Protein AF-A0A9Q3HRZ5-F1 (afdb_monomer_lite)

Secondary structure (DSSP, 8-state):
-EEEETTEEEE----TT-SS----HHHHHHHSTTGGGGPEE---PEEEETTEEEE--EE-----B-PPP-

Structure (mmCIF, N/CA/C/O backbone):
data_AF-A0A9Q3HRZ5-F1
#
_entry.id   AF-A0A9Q3HRZ5-F1
#
loop_
_atom_site.group_PDB
_atom_site.id
_atom_site.type_symbol
_atom_site.label_atom_id
_atom_site.label_alt_id
_atom_site.label_comp_id
_atom_site.label_asym_id
_atom_site.label_entity_id
_atom_site.label_seq_id
_atom_site.pdbx_PDB_ins_code
_atom_site.Cartn_x
_atom_site.Cartn_y
_atom_site.Cartn_z
_atom_site.occupancy
_atom_site.B_iso_or_equiv
_atom_site.auth_seq_id
_atom_site.auth_comp_id
_atom_site.auth_asym_id
_atom_site.auth_atom_id
_atom_site.pdbx_PDB_model_num
ATOM 1 N N . MET A 1 1 ? 2.425 6.247 -14.521 1.00 82.06 1 MET A N 1
ATOM 2 C CA . MET A 1 1 ? 3.805 5.963 -14.060 1.00 82.06 1 MET A CA 1
ATOM 3 C C . MET A 1 1 ? 3.745 4.739 -13.161 1.00 82.06 1 MET A C 1
ATOM 5 O O . MET A 1 1 ? 2.666 4.476 -12.649 1.00 82.06 1 MET A O 1
ATOM 9 N N . THR A 1 2 ? 4.820 3.968 -13.010 1.00 90.75 2 THR A N 1
ATOM 10 C CA . THR A 1 2 ? 4.833 2.813 -12.099 1.00 90.75 2 THR A CA 1
ATOM 11 C C . THR A 1 2 ? 5.899 2.983 -11.032 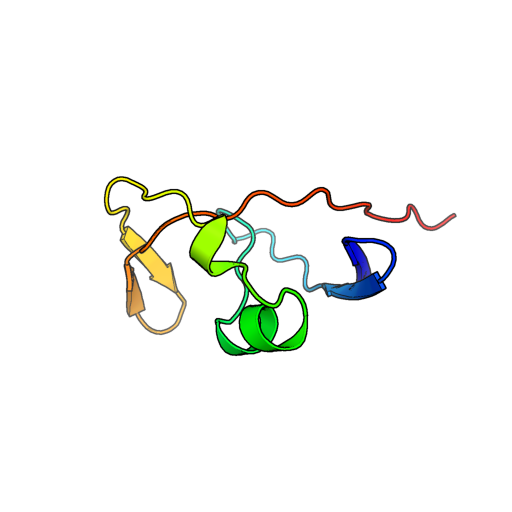1.00 90.75 2 THR A C 1
ATOM 13 O O . THR A 1 2 ? 6.904 3.661 -11.247 1.00 90.75 2 THR A O 1
ATOM 16 N N . ILE A 1 3 ? 5.648 2.380 -9.878 1.00 92.12 3 ILE A N 1
ATOM 17 C CA . ILE A 1 3 ? 6.606 2.207 -8.790 1.00 92.12 3 ILE A CA 1
ATOM 18 C C . ILE A 1 3 ? 6.743 0.725 -8.485 1.00 92.12 3 ILE A C 1
ATOM 20 O O . ILE A 1 3 ? 5.839 -0.053 -8.787 1.00 92.12 3 ILE A O 1
ATOM 24 N N . CYS A 1 4 ? 7.863 0.338 -7.892 1.00 92.12 4 CYS A N 1
ATOM 25 C CA . CYS A 1 4 ? 8.068 -1.011 -7.401 1.00 92.12 4 CYS A CA 1
ATOM 26 C C . CYS A 1 4 ? 7.967 -1.021 -5.872 1.00 92.12 4 CYS A C 1
ATOM 28 O O . CYS A 1 4 ? 8.622 -0.218 -5.204 1.00 92.12 4 CYS A O 1
ATOM 30 N N . ILE A 1 5 ? 7.128 -1.906 -5.338 1.00 91.56 5 ILE A N 1
ATOM 31 C CA . ILE A 1 5 ? 6.965 -2.165 -3.905 1.00 91.56 5 ILE A CA 1
ATOM 32 C C . ILE A 1 5 ? 7.034 -3.682 -3.730 1.00 91.56 5 ILE A C 1
ATOM 34 O O . ILE A 1 5 ? 6.326 -4.398 -4.429 1.00 91.56 5 ILE A O 1
ATOM 38 N N . ASP A 1 6 ? 7.892 -4.180 -2.836 1.00 89.25 6 ASP A N 1
ATOM 39 C CA . ASP A 1 6 ? 8.081 -5.622 -2.598 1.00 89.25 6 ASP A CA 1
ATOM 40 C C . ASP A 1 6 ? 8.309 -6.439 -3.899 1.00 89.25 6 ASP A C 1
ATOM 42 O O . ASP A 1 6 ? 7.770 -7.530 -4.072 1.00 89.25 6 ASP A O 1
ATOM 46 N N . ASN A 1 7 ? 9.101 -5.900 -4.837 1.00 87.88 7 ASN A N 1
ATOM 47 C CA . ASN A 1 7 ? 9.382 -6.466 -6.171 1.00 87.88 7 ASN A CA 1
ATOM 48 C C . ASN A 1 7 ? 8.181 -6.559 -7.137 1.00 87.88 7 ASN A C 1
ATOM 50 O O . ASN A 1 7 ? 8.320 -7.114 -8.228 1.00 87.88 7 ASN A O 1
ATOM 54 N N . ALA A 1 8 ? 7.028 -5.979 -6.792 1.00 90.69 8 ALA A N 1
ATOM 55 C CA . ALA A 1 8 ? 5.861 -5.886 -7.662 1.00 90.69 8 ALA A CA 1
ATOM 56 C C . ALA A 1 8 ? 5.695 -4.469 -8.226 1.00 90.69 8 ALA A C 1
ATOM 58 O O . ALA A 1 8 ? 5.917 -3.472 -7.537 1.00 90.69 8 ALA A O 1
ATOM 59 N N . GLN A 1 9 ? 5.295 -4.368 -9.496 1.00 92.56 9 GLN A N 1
ATOM 60 C CA . GLN A 1 9 ? 5.016 -3.079 -10.124 1.00 92.56 9 GLN A CA 1
ATOM 61 C C . GLN A 1 9 ? 3.581 -2.636 -9.853 1.00 92.56 9 GLN A C 1
ATOM 63 O O . GLN A 1 9 ? 2.633 -3.380 -10.097 1.00 92.56 9 GLN A O 1
ATOM 68 N N . HIS A 1 10 ? 3.429 -1.385 -9.431 1.00 92.50 10 HIS A N 1
ATOM 69 C CA . HIS A 1 10 ? 2.140 -0.778 -9.132 1.00 92.50 10 HIS A CA 1
ATOM 70 C C . HIS A 1 10 ? 1.965 0.536 -9.893 1.00 92.50 10 HIS A C 1
ATOM 72 O O . HIS A 1 10 ? 2.919 1.318 -10.003 1.00 92.50 10 HIS A O 1
ATOM 78 N N . PRO A 1 11 ? 0.761 0.812 -10.421 1.00 90.56 11 PRO A N 1
ATOM 79 C CA . PRO A 1 11 ? 0.460 2.106 -11.007 1.00 90.56 11 PRO A CA 1
ATOM 80 C C . PRO A 1 11 ? 0.510 3.198 -9.931 1.00 90.56 11 PRO A C 1
ATOM 82 O O . PRO A 1 11 ? 0.031 3.020 -8.815 1.00 90.56 11 PRO A O 1
ATOM 85 N N . LEU A 1 12 ? 1.076 4.346 -10.292 1.00 89.25 12 LEU A N 1
ATOM 86 C CA . LEU A 1 12 ? 1.161 5.536 -9.453 1.00 89.25 12 LEU A CA 1
ATOM 87 C C . LEU A 1 12 ? 0.639 6.755 -10.218 1.00 89.25 12 LEU A C 1
ATOM 89 O O . LEU A 1 12 ? 0.967 6.962 -11.396 1.00 89.25 12 LEU A O 1
ATOM 93 N N . ILE A 1 13 ? -0.100 7.594 -9.493 1.00 89.69 13 ILE A N 1
ATOM 94 C CA . ILE A 1 13 ? -0.429 8.968 -9.870 1.00 89.69 13 ILE A CA 1
ATOM 95 C C . ILE A 1 13 ? 0.501 9.901 -9.090 1.00 89.69 13 ILE A C 1
ATOM 97 O O . ILE A 1 13 ? 0.579 9.815 -7.867 1.00 89.69 13 ILE A O 1
ATOM 101 N N . ILE A 1 14 ? 1.213 10.782 -9.797 1.00 87.31 14 ILE A N 1
ATOM 102 C CA . ILE A 1 14 ? 1.974 11.862 -9.161 1.00 87.31 14 ILE A CA 1
ATOM 103 C C . ILE A 1 14 ? 1.045 13.060 -9.021 1.00 87.31 14 ILE A C 1
ATOM 105 O O . ILE A 1 14 ? 0.700 13.697 -10.015 1.00 87.31 14 ILE A O 1
ATOM 109 N N . ASP A 1 15 ? 0.681 13.368 -7.783 1.00 86.31 15 ASP A N 1
ATOM 110 C CA . ASP A 1 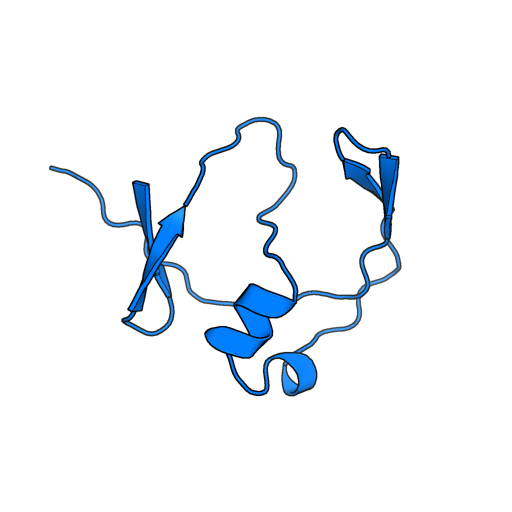15 ? -0.098 14.546 -7.428 1.00 86.31 15 ASP A CA 1
ATOM 111 C C . ASP A 1 15 ? 0.773 15.512 -6.616 1.00 86.31 15 ASP A C 1
ATOM 113 O O . ASP A 1 15 ? 1.117 15.245 -5.465 1.00 86.31 15 ASP A O 1
ATOM 117 N N . ARG A 1 16 ? 1.145 16.647 -7.224 1.00 86.19 16 ARG A N 1
ATOM 118 C CA . ARG A 1 16 ? 1.972 17.679 -6.572 1.00 86.19 16 ARG A CA 1
ATOM 119 C C . ARG A 1 16 ? 1.254 18.373 -5.410 1.00 86.19 16 ARG A C 1
ATOM 121 O O . ARG A 1 16 ? 1.924 18.978 -4.581 1.00 86.19 16 ARG A O 1
ATOM 128 N N . GLY A 1 17 ? -0.079 18.327 -5.371 1.00 85.69 17 GLY A N 1
ATOM 129 C CA . GLY A 1 17 ? -0.881 18.908 -4.296 1.00 85.69 17 GLY A CA 1
ATOM 130 C C . GLY A 1 17 ? -1.039 17.987 -3.085 1.00 85.69 17 GLY A C 1
ATOM 131 O O . GLY A 1 17 ? -1.498 18.438 -2.034 1.00 85.69 17 GLY A O 1
ATOM 132 N N . ALA A 1 18 ? -0.662 16.711 -3.203 1.00 83.88 18 ALA A N 1
ATOM 133 C CA . ALA A 1 18 ? -0.808 15.744 -2.127 1.00 83.88 18 ALA A CA 1
ATOM 134 C C . ALA A 1 18 ? 0.266 15.940 -1.045 1.00 83.88 18 ALA A C 1
ATOM 136 O O . ALA A 1 18 ? 1.463 15.968 -1.320 1.00 83.88 18 ALA A O 1
ATOM 137 N N . HIS A 1 19 ? -0.162 16.025 0.219 1.00 82.31 19 HIS A N 1
ATOM 138 C CA . HIS A 1 19 ? 0.756 16.136 1.360 1.00 82.31 19 HIS A CA 1
ATOM 139 C C . HIS A 1 19 ? 1.581 14.858 1.592 1.00 82.31 19 HIS A C 1
ATOM 141 O O . HIS A 1 19 ? 2.706 14.919 2.082 1.00 82.31 19 HIS A O 1
ATOM 147 N N . CYS A 1 20 ? 1.013 13.694 1.279 1.00 82.44 20 CYS A N 1
ATOM 148 C CA . CYS A 1 20 ? 1.659 12.392 1.397 1.00 82.44 20 CYS A CA 1
ATOM 149 C C . CYS A 1 20 ? 1.036 11.392 0.416 1.00 82.44 20 CYS A C 1
ATOM 151 O O . CYS A 1 20 ? -0.027 11.644 -0.156 1.00 82.44 20 CYS A O 1
ATOM 153 N N . SER A 1 21 ? 1.685 10.240 0.247 1.00 86.00 21 SER A N 1
ATOM 154 C CA . SER A 1 21 ? 1.130 9.124 -0.519 1.00 86.00 21 SER A CA 1
ATOM 155 C C . SER A 1 21 ? -0.084 8.528 0.193 1.00 86.00 21 SER A C 1
ATOM 157 O O . SER A 1 21 ? -0.047 8.270 1.397 1.00 86.00 21 SER A O 1
ATOM 159 N N . ILE A 1 22 ? -1.148 8.272 -0.565 1.00 83.12 22 ILE A N 1
ATOM 160 C CA . ILE A 1 22 ? -2.396 7.685 -0.074 1.00 83.12 22 ILE A CA 1
ATOM 161 C C . ILE A 1 22 ? -2.714 6.463 -0.930 1.00 83.12 22 ILE A C 1
ATOM 163 O O . ILE A 1 22 ? -2.518 6.477 -2.144 1.00 83.12 22 ILE A O 1
ATOM 167 N N . VAL A 1 23 ? -3.220 5.412 -0.293 1.00 86.00 23 VAL A N 1
ATOM 168 C CA . VAL A 1 23 ? -3.725 4.209 -0.960 1.00 86.00 23 VAL A CA 1
ATOM 169 C C . VAL A 1 23 ? -5.069 3.811 -0.358 1.00 86.00 23 VAL A C 1
ATOM 171 O O . VAL A 1 23 ? -5.342 4.095 0.810 1.00 86.00 23 VAL A O 1
ATOM 174 N N . ALA A 1 24 ? -5.917 3.167 -1.159 1.00 84.19 24 ALA A N 1
ATOM 175 C CA . ALA A 1 24 ? -7.181 2.617 -0.680 1.00 84.19 24 ALA A CA 1
ATOM 176 C C . ALA A 1 24 ? -6.942 1.422 0.257 1.00 84.19 24 ALA A C 1
ATOM 178 O O . ALA A 1 24 ? -5.940 0.716 0.130 1.00 84.19 24 ALA A O 1
ATOM 179 N N . ARG A 1 25 ? -7.881 1.164 1.175 1.00 85.06 25 ARG A N 1
ATOM 180 C CA . ARG A 1 25 ? -7.823 -0.022 2.044 1.00 85.06 25 ARG A CA 1
ATOM 181 C C . ARG A 1 25 ? -7.824 -1.312 1.221 1.00 85.06 25 ARG A C 1
ATOM 183 O O . ARG A 1 25 ? -6.944 -2.135 1.424 1.00 85.06 25 ARG A O 1
ATOM 190 N N . ASP A 1 26 ? -8.715 -1.420 0.241 1.00 88.88 26 ASP A N 1
ATOM 191 C CA . ASP A 1 26 ? -8.837 -2.614 -0.607 1.00 88.88 26 ASP A CA 1
ATOM 192 C C . ASP A 1 26 ? -7.539 -2.913 -1.374 1.00 88.88 26 ASP A C 1
ATOM 194 O O . ASP A 1 26 ? -7.155 -4.067 -1.541 1.00 88.88 26 ASP A O 1
ATOM 198 N N . TYR A 1 27 ? -6.798 -1.869 -1.765 1.00 89.62 27 TYR A N 1
ATOM 199 C CA . TYR A 1 27 ? -5.469 -2.017 -2.362 1.00 89.62 27 TYR A CA 1
ATOM 200 C C . TYR A 1 27 ? -4.466 -2.644 -1.379 1.00 89.62 27 TYR A C 1
ATOM 202 O O . TYR A 1 27 ? -3.665 -3.495 -1.763 1.00 89.62 27 TYR A O 1
ATOM 210 N N . LEU A 1 28 ? -4.509 -2.253 -0.101 1.00 89.75 28 LEU A N 1
ATOM 211 C CA . LEU A 1 28 ? -3.674 -2.865 0.932 1.00 89.75 28 LEU A CA 1
ATOM 212 C C . LEU A 1 28 ? -4.064 -4.319 1.193 1.00 89.75 28 LEU A C 1
ATOM 214 O O . LEU A 1 28 ? -3.178 -5.159 1.327 1.00 89.75 28 LEU A O 1
ATOM 218 N N . ASP A 1 29 ? -5.359 -4.620 1.237 1.00 90.69 29 ASP A N 1
ATOM 219 C CA . ASP A 1 29 ? -5.856 -5.982 1.444 1.00 90.69 29 ASP A CA 1
ATOM 220 C C . ASP A 1 29 ? -5.449 -6.908 0.289 1.00 90.69 29 ASP A C 1
ATOM 222 O O . ASP A 1 29 ? -5.029 -8.041 0.524 1.00 90.69 29 ASP A O 1
ATOM 226 N N . GLN A 1 30 ? -5.488 -6.402 -0.947 1.00 92.94 30 GLN A N 1
ATOM 227 C CA . GLN A 1 30 ? -5.114 -7.150 -2.144 1.00 92.94 30 GLN A CA 1
ATOM 228 C C . GLN A 1 30 ? -3.600 -7.367 -2.278 1.00 92.94 30 GLN A C 1
ATOM 230 O O . GLN A 1 30 ? -3.166 -8.459 -2.643 1.00 92.94 30 GLN A O 1
ATOM 235 N N . HIS A 1 31 ? -2.787 -6.336 -2.033 1.00 90.56 31 HIS A N 1
ATOM 236 C CA . HIS A 1 31 ? -1.358 -6.364 -2.371 1.00 90.56 31 HIS A CA 1
ATOM 237 C C . HIS A 1 31 ? -0.431 -6.547 -1.168 1.00 90.56 31 HIS A C 1
ATOM 239 O O . HIS A 1 31 ? 0.707 -6.981 -1.331 1.00 90.56 31 HIS A O 1
ATOM 245 N N . PHE A 1 32 ? -0.900 -6.252 0.043 1.00 88.75 32 PHE A N 1
ATOM 246 C CA . PHE A 1 32 ? -0.104 -6.335 1.266 1.00 88.75 32 PHE A CA 1
ATOM 247 C C . PHE A 1 32 ? -0.882 -7.058 2.369 1.00 88.75 32 PHE A C 1
ATOM 249 O O . PHE A 1 32 ? -1.176 -6.463 3.413 1.00 88.75 32 PHE A O 1
ATOM 256 N N . PRO A 1 33 ? -1.197 -8.355 2.187 1.00 86.81 33 PRO A N 1
ATOM 257 C CA . PRO A 1 33 ? -1.920 -9.119 3.192 1.00 86.81 33 PRO A CA 1
ATOM 258 C C . PRO A 1 33 ? -1.176 -9.046 4.530 1.00 86.81 33 PRO A C 1
ATOM 260 O O . PRO A 1 33 ? 0.047 -9.191 4.595 1.00 86.81 33 PRO A O 1
ATOM 263 N N . ASN A 1 34 ? -1.917 -8.818 5.616 1.00 87.62 34 ASN A N 1
ATOM 264 C CA . ASN A 1 34 ? -1.397 -8.537 6.962 1.00 87.62 34 ASN A CA 1
ATOM 265 C C . ASN A 1 34 ? -0.797 -7.134 7.188 1.00 87.62 34 ASN A C 1
ATOM 267 O O . ASN A 1 34 ? -0.136 -6.931 8.211 1.00 87.62 34 ASN A O 1
ATOM 271 N N . TRP A 1 35 ? -1.040 -6.145 6.318 1.00 87.88 35 TRP A N 1
ATOM 272 C CA . TRP A 1 35 ? -0.622 -4.751 6.557 1.00 87.88 35 TRP A CA 1
ATOM 273 C C . TRP A 1 35 ? -1.099 -4.213 7.917 1.00 87.88 35 TRP A C 1
ATOM 275 O O . TRP A 1 35 ? -0.370 -3.463 8.561 1.00 87.88 35 TRP A O 1
ATOM 285 N N . GLY A 1 36 ? -2.262 -4.666 8.401 1.00 86.88 36 GLY A N 1
ATOM 286 C CA . GLY A 1 36 ? -2.805 -4.303 9.712 1.00 86.88 36 GLY A CA 1
ATOM 287 C C . GLY A 1 36 ? -1.887 -4.656 10.891 1.00 86.88 36 GLY A C 1
ATOM 288 O O . GLY A 1 36 ? -1.861 -3.930 11.877 1.00 86.88 36 GLY A O 1
ATOM 289 N N . LYS A 1 37 ? -1.060 -5.708 10.782 1.00 87.69 37 LYS A N 1
ATOM 290 C CA . LYS A 1 37 ? -0.067 -6.059 11.820 1.00 87.69 37 LYS A CA 1
ATOM 291 C C . LYS A 1 37 ? 1.133 -5.109 11.842 1.00 87.69 37 LYS A C 1
ATOM 293 O O . LYS A 1 37 ? 1.846 -5.042 12.834 1.00 87.69 37 LYS A O 1
ATOM 298 N N . LYS A 1 38 ? 1.371 -4.404 10.734 1.00 83.69 38 LYS A N 1
ATOM 299 C CA . LYS A 1 38 ? 2.450 -3.420 10.553 1.00 83.69 38 LYS A CA 1
ATOM 300 C C . LYS A 1 38 ? 1.928 -1.984 10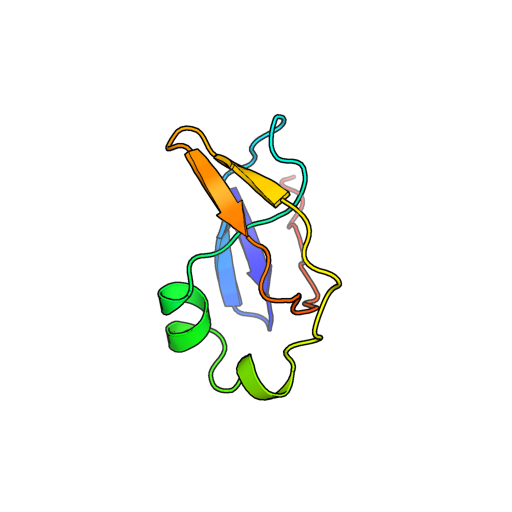.653 1.00 83.69 38 LYS A C 1
ATOM 302 O O . LYS A 1 38 ? 2.631 -1.042 10.294 1.00 83.69 38 LYS A O 1
ATOM 307 N N . PHE A 1 39 ? 0.681 -1.828 11.090 1.00 85.62 39 PHE A N 1
ATOM 308 C CA . PHE A 1 39 ? 0.006 -0.552 11.197 1.00 85.62 39 PHE A CA 1
ATOM 309 C C . PHE A 1 39 ? 0.492 0.199 12.429 1.00 85.62 39 PHE A C 1
ATOM 311 O O . PHE A 1 39 ? 0.302 -0.242 13.561 1.00 85.62 39 PHE A O 1
ATOM 318 N N . LEU A 1 40 ? 1.126 1.343 12.204 1.00 84.94 40 LEU A N 1
ATOM 319 C CA . LEU A 1 40 ? 1.608 2.201 13.271 1.00 84.94 40 LEU A CA 1
ATOM 320 C C . LEU A 1 40 ? 0.523 3.234 13.591 1.00 84.94 40 LEU A C 1
ATOM 322 O O . LEU A 1 40 ? 0.183 4.040 12.716 1.00 84.94 40 LEU A O 1
ATOM 326 N N . PRO A 1 41 ? -0.038 3.239 14.812 1.00 80.56 41 PRO A N 1
ATOM 327 C CA . PRO A 1 41 ? -1.031 4.229 15.187 1.00 80.56 41 PRO A CA 1
ATOM 328 C C . PRO A 1 41 ? -0.399 5.621 15.159 1.00 80.56 41 PRO A C 1
ATOM 330 O O . PRO A 1 41 ? 0.664 5.867 15.727 1.00 80.56 41 PRO A O 1
ATOM 333 N N . THR A 1 42 ? -1.071 6.554 14.498 1.00 75.56 42 THR A N 1
ATOM 334 C CA . THR A 1 42 ? -0.673 7.963 14.484 1.00 75.56 42 THR A CA 1
ATOM 335 C C . THR A 1 42 ? -1.609 8.771 15.355 1.00 75.56 42 THR A C 1
ATOM 337 O O . THR A 1 42 ? -2.808 8.493 15.380 1.00 75.56 42 THR A O 1
ATOM 340 N N . LYS A 1 43 ? -1.105 9.844 15.979 1.00 72.31 43 LYS A N 1
ATOM 341 C CA . LYS A 1 43 ? -1.996 10.891 16.498 1.00 72.31 43 LYS A CA 1
ATOM 342 C C . LYS A 1 43 ? -2.911 11.339 15.362 1.00 72.31 43 LYS A C 1
ATOM 344 O O . LYS A 1 43 ? -2.412 11.637 14.276 1.00 72.31 43 LYS A O 1
ATOM 349 N N . ALA A 1 44 ? -4.218 11.348 15.619 1.00 65.81 44 ALA A N 1
ATOM 350 C CA . ALA A 1 44 ? -5.223 11.688 14.624 1.00 65.81 44 ALA A CA 1
ATOM 351 C C . ALA A 1 44 ? -4.870 13.035 13.978 1.00 65.81 44 ALA A C 1
ATOM 353 O O . ALA A 1 44 ? -4.943 14.087 14.614 1.00 65.81 44 ALA A O 1
ATOM 354 N N . LYS A 1 45 ? -4.444 12.991 12.714 1.00 72.44 45 LYS A N 1
ATOM 355 C CA . LYS A 1 45 ? -4.247 14.169 11.882 1.00 72.44 45 LYS A CA 1
ATOM 356 C C . LYS A 1 45 ? -5.419 14.247 10.920 1.00 72.44 45 LYS A C 1
ATOM 358 O O . LYS A 1 45 ? -5.854 13.250 10.341 1.00 72.44 45 LYS A O 1
ATOM 363 N N . SER A 1 46 ? -5.952 15.453 10.786 1.00 72.44 46 SER A N 1
ATOM 364 C CA . SER A 1 46 ? -6.984 15.734 9.803 1.00 72.44 46 SER A CA 1
ATOM 365 C C . SER A 1 46 ? -6.328 15.987 8.457 1.00 72.44 46 SER A C 1
ATOM 367 O O . SER A 1 46 ? -5.537 16.916 8.320 1.00 72.44 46 SER A O 1
ATOM 369 N N . PHE A 1 47 ? -6.732 15.218 7.459 1.00 77.44 47 PHE A N 1
ATOM 370 C CA . PHE A 1 47 ? -6.409 15.449 6.060 1.00 77.44 47 PHE A CA 1
ATOM 371 C C . PHE A 1 47 ? -7.634 16.039 5.358 1.00 77.44 47 PHE A C 1
ATOM 373 O O . PHE A 1 47 ? -8.766 15.900 5.832 1.00 77.44 47 PHE A O 1
ATOM 380 N N . LYS A 1 48 ? -7.414 16.743 4.250 1.00 72.69 48 LYS A N 1
ATOM 381 C CA . LYS A 1 48 ? -8.485 17.230 3.377 1.00 72.69 48 LYS A CA 1
ATOM 382 C C . LYS A 1 48 ? -8.356 16.518 2.037 1.00 72.69 48 LYS A C 1
ATOM 384 O O . LYS A 1 48 ? -7.270 16.504 1.468 1.00 72.69 48 LYS A O 1
ATOM 389 N N . SER A 1 49 ? -9.446 15.937 1.560 1.00 72.25 49 SER A N 1
ATOM 390 C CA . SER A 1 49 ? -9.603 15.478 0.182 1.00 72.25 49 SER A CA 1
ATOM 391 C C . SER A 1 49 ? -10.539 16.424 -0.570 1.00 72.25 49 SER A C 1
ATOM 393 O O . SER A 1 49 ? -11.205 17.268 0.033 1.00 72.25 49 SER A O 1
ATOM 395 N N . ALA A 1 50 ? -10.640 16.250 -1.889 1.00 70.62 5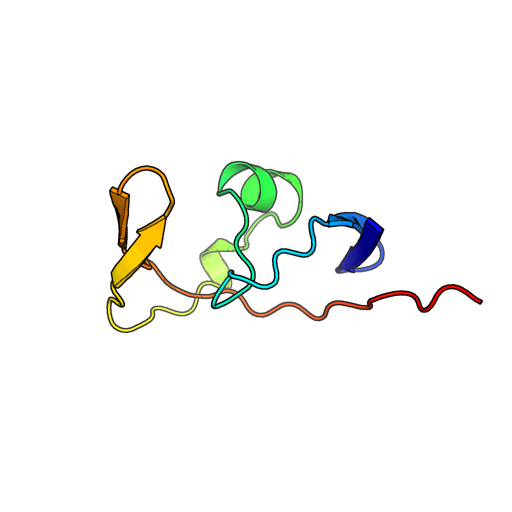0 ALA A N 1
ATOM 396 C CA . ALA A 1 50 ? -11.628 16.959 -2.705 1.00 70.62 50 ALA A CA 1
ATOM 397 C C . ALA A 1 50 ? -13.082 16.702 -2.250 1.00 70.62 50 ALA A C 1
ATOM 399 O O . ALA A 1 50 ? -13.955 17.531 -2.478 1.00 70.62 50 ALA A O 1
ATOM 400 N N . SER A 1 51 ? -13.332 15.569 -1.585 1.00 75.88 51 SER A N 1
ATOM 401 C CA . SER A 1 51 ? -14.651 15.143 -1.108 1.00 75.88 51 SER A CA 1
ATOM 402 C C . SER A 1 51 ? -14.930 15.454 0.368 1.00 75.88 51 SER A C 1
ATOM 404 O O . SER A 1 51 ? -16.018 15.147 0.848 1.00 75.88 51 SER A O 1
ATOM 406 N N . GLY A 1 52 ? -13.987 16.054 1.106 1.00 78.38 52 GLY A N 1
ATOM 407 C CA . GLY A 1 52 ? -14.205 16.457 2.497 1.00 78.38 52 GLY A CA 1
ATOM 408 C C . GLY A 1 52 ? -13.028 16.198 3.435 1.00 78.38 52 GLY A C 1
ATOM 409 O O . GLY A 1 52 ? -11.859 16.217 3.053 1.00 78.38 52 GLY A O 1
ATOM 410 N N . LYS A 1 53 ? -13.340 16.013 4.721 1.00 79.56 53 LYS A N 1
ATOM 411 C CA . LYS A 1 53 ? -12.351 15.793 5.783 1.00 79.56 53 LYS A CA 1
ATOM 412 C C . LYS A 1 53 ? -12.074 14.297 5.931 1.00 79.56 53 LYS A C 1
ATOM 414 O O . LYS A 1 53 ? -12.999 13.514 6.115 1.00 79.56 53 LYS A O 1
ATOM 419 N N . MET A 1 54 ? -10.804 13.915 5.903 1.00 79.25 54 MET A N 1
ATOM 420 C CA . MET A 1 54 ? -10.348 12.551 6.166 1.00 79.25 54 MET A CA 1
ATOM 421 C C . MET A 1 54 ? -9.617 12.497 7.509 1.00 79.25 54 MET A C 1
ATOM 423 O O . MET A 1 54 ? -8.867 13.411 7.856 1.00 79.25 54 MET A O 1
ATOM 427 N N . THR A 1 55 ? -9.803 11.410 8.253 1.00 77.12 55 THR A N 1
ATOM 428 C CA . THR A 1 55 ? -9.102 11.170 9.521 1.00 77.12 55 THR A CA 1
ATOM 429 C C . THR A 1 55 ? -8.052 10.092 9.308 1.00 77.12 55 THR A C 1
ATOM 431 O O . THR A 1 55 ? -8.388 8.990 8.873 1.00 77.12 55 THR A O 1
ATOM 434 N N . SER A 1 56 ? -6.786 10.379 9.621 1.00 78.25 56 SER A N 1
ATOM 435 C CA . SER A 1 56 ? -5.766 9.331 9.602 1.00 78.25 56 SER A CA 1
ATOM 436 C C . SE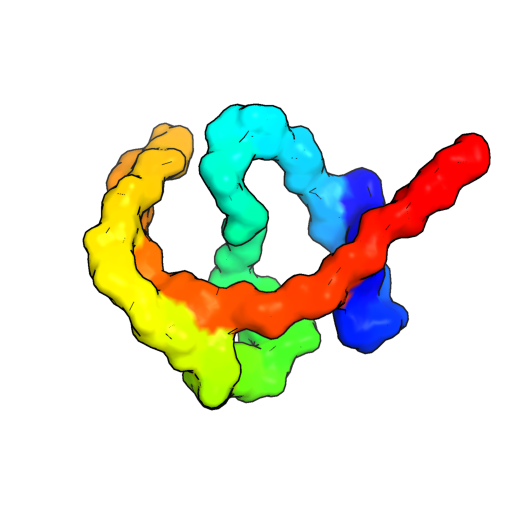R A 1 56 ? -5.985 8.348 10.738 1.00 78.25 56 SER A C 1
ATOM 438 O O . SER A 1 56 ? -6.085 8.734 11.902 1.00 78.25 56 SER A O 1
ATOM 440 N N . ILE A 1 57 ? -6.008 7.067 10.390 1.00 75.25 57 ILE A N 1
ATOM 441 C CA . ILE A 1 57 ? -6.129 5.979 11.361 1.00 75.25 57 ILE A CA 1
ATOM 442 C C . ILE A 1 57 ? -4.718 5.527 11.806 1.00 75.25 57 ILE A C 1
ATOM 444 O O . ILE A 1 57 ? -4.540 5.050 12.922 1.00 75.25 57 ILE A O 1
ATOM 448 N N . GLY A 1 58 ? -3.701 5.702 10.953 1.00 79.31 58 GLY A N 1
ATOM 449 C CA . GLY A 1 58 ? -2.318 5.277 11.183 1.00 79.31 58 GLY A CA 1
ATOM 450 C C . GLY A 1 58 ? -1.493 5.295 9.897 1.00 79.31 58 GLY A C 1
ATOM 451 O O . GLY A 1 58 ? -1.980 5.737 8.853 1.00 79.31 58 GLY A O 1
ATOM 452 N N . THR A 1 59 ? -0.260 4.797 9.970 1.00 83.62 59 THR A N 1
ATOM 453 C CA . THR A 1 59 ? 0.681 4.739 8.842 1.00 83.62 59 THR A CA 1
ATOM 454 C C . THR A 1 59 ? 1.208 3.322 8.656 1.00 83.62 59 THR A C 1
ATOM 456 O O . THR A 1 59 ? 1.394 2.582 9.621 1.00 83.62 59 THR A O 1
ATOM 459 N N . ILE A 1 60 ? 1.511 2.967 7.412 1.00 86.38 60 ILE A N 1
ATOM 460 C CA . ILE A 1 60 ? 2.363 1.825 7.084 1.00 86.38 60 ILE A CA 1
ATOM 461 C C . ILE A 1 60 ? 3.639 2.341 6.425 1.00 86.38 60 ILE A C 1
ATOM 463 O O . ILE A 1 60 ? 3.605 3.321 5.682 1.00 86.38 60 ILE A O 1
ATOM 467 N N . ILE A 1 61 ? 4.763 1.686 6.696 1.00 85.19 61 ILE A N 1
ATOM 468 C CA . ILE A 1 61 ? 6.047 2.022 6.079 1.00 85.19 61 ILE A CA 1
ATOM 469 C C . ILE A 1 61 ? 6.356 0.961 5.027 1.00 85.19 61 ILE A C 1
ATOM 471 O O . ILE A 1 61 ? 6.258 -0.239 5.296 1.00 85.19 61 ILE A O 1
ATOM 475 N N . LYS A 1 62 ? 6.697 1.417 3.822 1.00 87.50 62 LYS A N 1
ATOM 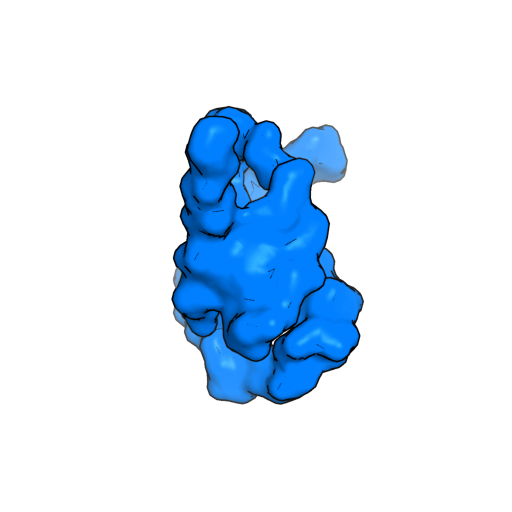476 C CA . LYS A 1 62 ? 7.072 0.583 2.682 1.00 87.50 62 LYS A CA 1
ATOM 477 C C . LYS A 1 62 ? 8.248 1.212 1.954 1.00 87.50 62 LYS A C 1
ATOM 479 O O . LYS A 1 62 ? 8.285 2.429 1.783 1.00 87.50 62 LYS A O 1
ATOM 484 N N . GLU A 1 63 ? 9.174 0.372 1.515 1.00 88.50 63 GLU A N 1
ATOM 485 C CA . GLU A 1 63 ? 10.220 0.782 0.587 1.00 88.50 63 GLU A CA 1
ATOM 486 C C . GLU A 1 63 ? 9.619 0.866 -0.814 1.00 88.50 63 GLU A C 1
ATOM 488 O O . GLU A 1 63 ? 8.957 -0.063 -1.281 1.00 88.50 63 GLU A O 1
ATOM 493 N N . ILE A 1 64 ? 9.803 2.017 -1.455 1.00 89.62 64 ILE A N 1
ATOM 494 C CA . ILE A 1 64 ? 9.280 2.291 -2.788 1.00 89.62 64 ILE A CA 1
ATOM 495 C C . ILE A 1 64 ? 10.465 2.603 -3.687 1.00 89.62 64 ILE A C 1
ATOM 497 O O . ILE A 1 64 ? 11.215 3.543 -3.430 1.00 89.62 64 ILE A O 1
ATOM 501 N N . ILE A 1 65 ? 10.600 1.849 -4.772 1.00 90.94 65 ILE A N 1
ATOM 502 C CA . ILE A 1 65 ? 11.570 2.135 -5.823 1.00 90.94 65 ILE A CA 1
ATOM 503 C C . ILE A 1 65 ? 10.823 2.838 -6.951 1.00 90.94 65 ILE A C 1
ATOM 505 O O . ILE A 1 65 ? 9.893 2.285 -7.543 1.00 90.94 65 ILE A O 1
ATOM 509 N N . ILE A 1 66 ? 11.234 4.065 -7.258 1.00 87.88 66 ILE A N 1
ATOM 510 C CA . ILE A 1 66 ? 10.754 4.791 -8.430 1.00 87.88 66 ILE A CA 1
ATOM 511 C C . ILE A 1 66 ? 11.769 4.545 -9.551 1.00 87.88 66 ILE A C 1
ATOM 513 O O . ILE A 1 66 ? 12.859 5.114 -9.502 1.00 87.88 66 ILE A O 1
ATOM 517 N N . PRO A 1 67 ? 11.472 3.688 -10.544 1.00 82.31 67 PRO A N 1
ATOM 518 C CA . PRO A 1 67 ? 12.399 3.457 -11.639 1.00 82.31 67 PRO A CA 1
ATOM 519 C C . PRO A 1 67 ? 12.588 4.756 -12.427 1.00 82.31 67 PRO A C 1
ATOM 521 O O . PRO A 1 67 ? 11.634 5.314 -12.978 1.00 82.31 67 PRO A O 1
ATOM 524 N N . HIS A 1 68 ? 13.828 5.238 -12.487 1.00 76.44 68 HIS A N 1
ATOM 525 C CA . HIS A 1 68 ? 14.190 6.324 -13.386 1.00 76.44 68 HIS A CA 1
ATOM 526 C C . HIS A 1 68 ? 13.999 5.833 -14.821 1.00 76.44 68 HIS A C 1
ATOM 528 O O . HIS A 1 68 ? 14.547 4.803 -15.217 1.00 76.44 68 HIS A O 1
ATOM 534 N N . ARG A 1 69 ? 13.198 6.557 -15.607 1.00 63.72 69 ARG A N 1
ATOM 535 C CA . ARG A 1 69 ? 13.233 6.381 -17.059 1.00 63.72 69 ARG A CA 1
ATOM 536 C C . ARG A 1 69 ? 14.584 6.909 -17.549 1.00 63.72 69 ARG A C 1
ATOM 538 O O . ARG A 1 69 ? 15.033 7.938 -17.047 1.00 63.72 69 ARG A O 1
ATOM 545 N N . LYS A 1 70 ? 15.222 6.178 -18.466 1.00 51.19 70 LYS A N 1
ATOM 546 C CA . LYS A 1 70 ? 16.282 6.758 -19.300 1.00 51.19 70 LYS A CA 1
ATOM 547 C C . LYS A 1 70 ? 15.698 7.871 -20.161 1.00 51.19 70 LYS A C 1
ATOM 549 O O . LYS A 1 70 ? 14.514 7.730 -20.548 1.00 51.19 70 LYS A O 1
#

Foldseek 3Di:
DWKAWPNDIDDDDDDPPDPDDDDDPVCCVVPPPPQVVQWAADDWDWDADPVGIDTDRGDHDTDIGDDDDD

Organism: NCBI:txid1389203

Sequence (70 aa):
MTICIDNAQHPLIIDRGAHCSIVARDYLDQHFPNWGKKFLPTKAKSFKSASGKMTSIGTIIKEIIIPHRK

pLDDT: mean 83.43, std 7.78, range [51.19, 92.94]

Radius of gyration: 13.47 Å; chains: 1; bounding box: 31×28×36 Å